Protein 2Q0Y (pdb70)

Secondary structure (DSSP, 8-state):
----B--GGGHHHHHHHHH--TTTT--HHHHH--HHHHHHHHHHHHHTSS-EE--BTTB--EEEE--EE---BTTBTT-SEEEEEEEEEE-GGG-SSSHHHH--HHHHHHHHTT---EEE-----HHHHH-----------S--

Structure (mmCIF, N/CA/C/O backbone):
data_2Q0Y
#
_entry.id   2Q0Y
#
_cell.length_a   102.520
_cell.length_b   102.520
_cell.length_c   39.680
_cell.angle_alpha   90.000
_ce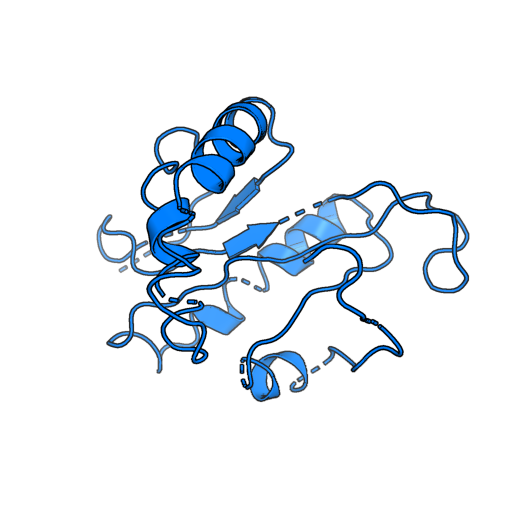ll.angle_beta   90.000
_cell.angle_gamma   120.000
#
_symmetry.space_group_name_H-M   'P 32 2 1'
#
loop_
_entity.id
_entity.type
_entity.pdbx_description
1 polymer 'GCN5-related N-acetyltransferase'
2 non-polymer 'ZINC ION'
3 non-polymer 'MAGNESIUM ION'
4 non-polymer 'UNKNOWN LIGAND'
5 non-polymer 1,2-ETHANEDIOL
6 non-polymer 'FORMIC ACID'
7 water water
#
loop_
_atom_site.group_PDB
_atom_site.id
_atom_site.type_symbol
_atom_site.label_atom_id
_atom_site.label_alt_id
_atom_site.label_comp_id
_atom_site.label_asym_id
_atom_site.label_entity_id
_atom_site.label_seq_id
_atom_site.pdbx_PDB_ins_code
_atom_site.Cartn_x
_atom_site.Cartn_y
_atom_site.Cartn_z
_atom_site.occupancy
_atom_site.B_iso_or_equiv
_atom_site.auth_seq_id
_atom_site.auth_comp_id
_atom_site.auth_asym_id
_atom_site.auth_atom_id
_atom_site.pdbx_PDB_model_num
ATOM 1 N N . GLY A 1 1 ? 44.565 36.764 0.149 1.00 32.95 0 GLY A N 1
ATOM 2 C CA . GLY A 1 1 ? 43.848 35.617 -0.485 1.00 32.44 0 GLY A CA 1
ATOM 3 C C . GLY A 1 1 ? 44.233 34.279 0.119 1.00 30.61 0 GLY A C 1
ATOM 4 O O . GLY A 1 1 ? 45.014 34.220 1.085 1.00 28.79 0 GLY A O 1
ATOM 16 N N . GLU A 1 3 ? 45.985 30.587 -0.300 1.00 21.67 2 GLU A N 1
ATOM 17 C CA . GLU A 1 3 ? 47.020 29.918 -1.044 1.00 19.15 2 GLU A CA 1
ATOM 18 C C . GLU A 1 3 ? 47.340 28.602 -0.386 1.00 17.61 2 GLU A C 1
ATOM 19 O O . GLU A 1 3 ? 47.209 28.438 0.824 1.00 17.48 2 GLU A O 1
ATOM 21 N N . CYS A 1 4 ? 47.775 27.657 -1.199 1.00 15.10 3 CYS A N 1
ATOM 22 C CA . CYS A 1 4 ? 48.150 26.348 -0.715 1.00 14.75 3 CYS A CA 1
ATOM 23 C C . CYS A 1 4 ? 49.666 26.247 -0.827 1.00 16.78 3 CYS A C 1
ATOM 24 O O . CYS A 1 4 ? 50.266 26.853 -1.738 1.00 17.45 3 CYS A O 1
ATOM 27 N N . ARG A 1 5 ? 50.299 25.560 0.123 1.00 13.22 4 ARG A N 1
ATOM 28 C CA . ARG A 1 5 ? 51.743 25.296 0.038 1.00 14.23 4 ARG A CA 1
ATOM 29 C C . ARG A 1 5 ? 52.052 23.892 0.558 1.00 14.16 4 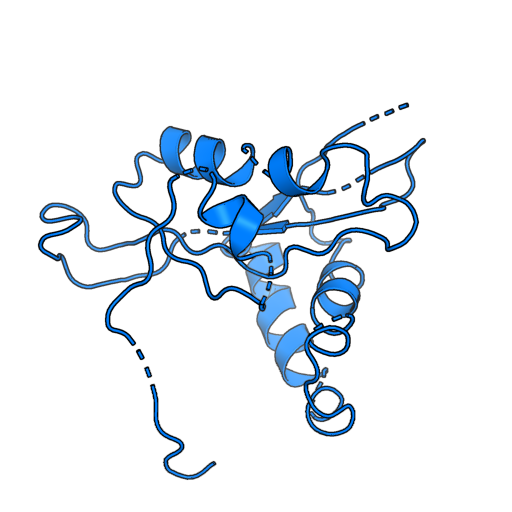ARG A C 1
ATOM 30 O O . ARG A 1 5 ? 51.279 23.318 1.321 1.00 14.90 4 ARG A O 1
ATOM 38 N N . PRO A 1 6 ? 53.198 23.333 0.161 1.00 13.57 5 PRO A N 1
ATOM 39 C CA . PRO A 1 6 ? 53.564 22.039 0.712 1.00 12.28 5 PRO A CA 1
ATOM 40 C C . PRO A 1 6 ? 53.904 22.153 2.200 1.00 12.01 5 PRO A C 1
ATOM 41 O O . PRO A 1 6 ? 54.387 23.189 2.662 1.00 10.71 5 PRO A O 1
ATOM 45 N N . LEU A 1 7 ? 53.650 21.080 2.942 1.00 13.70 6 LEU A N 1
ATOM 46 C CA . LEU A 1 7 ? 54.121 20.961 4.302 1.00 13.10 6 LEU A CA 1
ATOM 47 C C . LEU A 1 7 ? 55.622 21.009 4.332 1.00 14.98 6 LEU A C 1
ATOM 48 O O . LEU A 1 7 ? 56.282 20.571 3.377 1.00 15.96 6 LEU A O 1
ATOM 53 N N . CYS A 1 8 ? 56.172 21.533 5.419 1.00 15.31 7 CYS A N 1
ATOM 54 C CA . CYS A 1 8 ? 57.603 21.511 5.641 1.00 16.57 7 CYS A CA 1
ATOM 55 C C . CYS A 1 8 ? 57.894 21.085 7.071 1.00 17.91 7 CYS A C 1
ATOM 56 O O . CYS A 1 8 ? 56.980 20.899 7.875 1.00 15.58 7 CYS A O 1
ATOM 59 N N . ILE A 1 9 ? 59.174 20.931 7.396 1.00 19.67 8 ILE A N 1
ATOM 60 C CA . ILE A 1 9 ? 59.543 20.431 8.722 1.00 20.19 8 ILE A CA 1
ATOM 61 C C . ILE A 1 9 ? 59.074 21.358 9.845 1.00 18.77 8 ILE A C 1
ATOM 62 O O . ILE A 1 9 ? 58.816 20.916 10.960 1.00 19.24 8 ILE A O 1
ATOM 67 N N . ASP A 1 10 ? 58.923 22.643 9.542 1.00 17.97 9 ASP A N 1
ATOM 68 C CA . ASP A 1 10 ? 58.503 23.606 10.549 1.00 19.11 9 ASP A CA 1
ATOM 69 C C . ASP A 1 10 ? 57.014 23.515 10.883 1.00 16.10 9 ASP A C 1
ATOM 70 O O . ASP A 1 10 ? 56.527 24.228 11.743 1.00 15.64 9 ASP A O 1
ATOM 75 N N . ASP A 1 11 ? 56.293 22.646 10.186 1.00 14.47 10 ASP A N 1
ATOM 76 C CA . ASP A 1 11 ? 54.876 22.441 10.427 1.00 13.38 10 ASP A 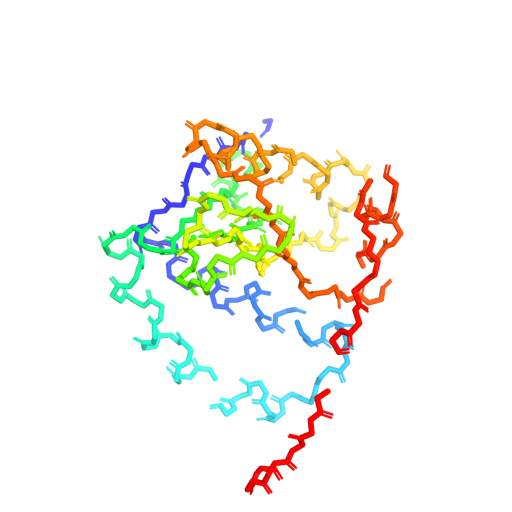CA 1
ATOM 77 C C . ASP A 1 11 ? 54.610 21.325 11.432 1.00 12.72 10 ASP A C 1
ATOM 78 O O . ASP A 1 11 ? 53.475 20.906 11.589 1.00 11.56 10 ASP A O 1
ATOM 83 N N . LEU A 1 12 ? 55.642 20.838 12.119 1.00 12.37 11 LEU A N 1
ATOM 84 C CA . LEU A 1 12 ? 55.456 19.790 13.122 1.00 12.78 11 LEU A CA 1
ATOM 85 C C . LEU A 1 12 ? 54.298 20.099 14.064 1.00 12.80 11 LEU A C 1
ATOM 86 O O . LEU A 1 12 ? 53.392 19.287 14.219 1.00 12.26 11 LEU A O 1
ATOM 91 N N . GLU A 1 13 ? 54.325 21.270 14.696 1.00 12.13 12 GLU A N 1
ATOM 92 C CA A GLU A 1 13 ? 53.303 21.601 15.688 0.50 13.21 12 GLU A CA 1
ATOM 93 C CA B GLU A 1 13 ? 53.307 21.624 15.693 0.50 13.16 12 GLU A CA 1
ATOM 94 C C . GLU A 1 13 ? 51.921 21.728 15.051 1.00 13.23 12 GLU A C 1
ATOM 95 O O . GLU A 1 13 ? 50.920 21.285 15.627 1.00 11.29 12 GLU A O 1
ATOM 100 N N . LEU A 1 14 ? 51.869 22.317 13.862 1.00 12.12 13 LEU A N 1
ATOM 101 C CA . LEU A 1 14 ? 50.615 22.463 13.118 1.00 11.87 13 LEU A CA 1
ATOM 102 C C . LEU A 1 14 ? 49.928 21.128 12.893 1.00 10.58 13 LEU A C 1
ATOM 103 O O . LEU A 1 14 ? 48.720 20.974 13.142 1.00 11.82 13 LEU A O 1
ATOM 108 N N . VAL A 1 15 ? 50.693 20.153 12.422 1.00 11.80 14 VAL A N 1
ATOM 109 C CA . VAL A 1 15 ? 50.133 18.841 12.144 1.00 11.16 14 VAL A CA 1
ATOM 110 C C . VAL A 1 15 ? 49.614 18.180 13.418 1.00 12.64 14 VAL A C 1
ATOM 111 O O . VAL A 1 15 ? 48.520 17.599 13.423 1.00 10.43 14 VAL A O 1
ATOM 115 N N . CYS A 1 16 ? 50.370 18.277 14.514 1.00 11.84 15 CYS A N 1
ATOM 116 C CA . CYS A 1 16 ? 49.924 17.721 15.793 1.00 9.74 15 CYS A CA 1
ATOM 117 C C . CYS A 1 16 ? 48.640 18.368 16.285 1.00 9.96 15 CYS A C 1
ATOM 118 O O . CYS A 1 16 ? 47.782 17.692 16.828 1.00 11.54 15 CYS A O 1
ATOM 121 N N . ARG A 1 17 ? 48.522 19.679 16.094 1.00 11.40 16 ARG A N 1
ATOM 122 C CA . ARG A 1 17 ? 47.303 20.417 16.469 1.00 13.21 16 ARG A CA 1
ATOM 123 C C . ARG A 1 17 ? 46.110 19.971 15.639 1.00 11.16 16 ARG A C 1
ATOM 124 O O . ARG A 1 17 ? 44.998 19.800 16.175 1.00 10.14 16 ARG A O 1
ATOM 130 N N . HIS A 1 18 ? 46.331 19.811 14.334 1.00 9.72 17 HIS A N 1
ATOM 131 C CA . HIS A 1 18 ? 45.288 19.352 13.424 1.00 10.74 17 HIS A CA 1
ATOM 132 C C . HIS A 1 18 ? 44.769 17.958 13.792 1.00 11.67 17 HIS A C 1
ATOM 133 O O . HIS A 1 18 ? 43.563 17.714 13.845 1.00 11.94 17 HIS A O 1
ATOM 140 N N . ARG A 1 19 ? 45.697 17.044 14.041 1.00 13.05 18 ARG A N 1
ATOM 141 C CA . ARG A 1 19 ? 45.333 15.695 14.423 1.00 12.40 18 ARG A CA 1
ATOM 142 C C . ARG A 1 19 ? 44.472 15.698 15.680 1.00 11.76 18 ARG A C 1
ATOM 143 O O . ARG A 1 19 ? 43.434 15.048 15.717 1.00 12.63 18 ARG A O 1
ATOM 151 N N . GLU A 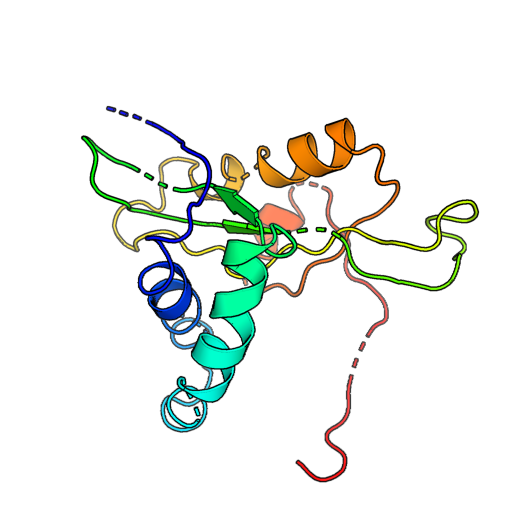1 20 ? 44.904 16.405 16.719 1.00 9.55 19 GLU A N 1
ATOM 152 C CA A GLU A 1 20 ? 44.159 16.445 17.976 0.50 11.00 19 GLU A CA 1
ATOM 153 C CA B GLU A 1 20 ? 44.149 16.441 17.980 0.50 10.05 19 GLU A CA 1
ATOM 154 C C . GLU A 1 20 ? 42.768 17.049 17.769 1.00 10.56 19 GLU A C 1
ATOM 155 O O . GLU A 1 20 ? 41.755 16.498 18.245 1.00 11.78 19 GLU A O 1
ATOM 166 N N . ALA A 1 21 ? 42.718 18.177 17.058 1.00 11.41 20 ALA A N 1
ATOM 167 C CA . ALA A 1 21 ? 41.436 18.887 16.844 1.00 11.34 20 ALA A CA 1
ATOM 168 C C . ALA A 1 21 ? 40.446 18.021 16.047 1.00 11.25 20 ALA A C 1
ATOM 169 O O . ALA A 1 21 ? 39.268 17.940 16.398 1.00 11.09 20 ALA A O 1
ATOM 179 N N . PHE A 1 23 ? 40.353 14.671 15.787 1.00 13.27 22 PHE A N 1
ATOM 180 C CA . PHE A 1 23 ? 39.846 13.588 16.636 1.00 11.76 22 PHE A CA 1
ATOM 181 C C . PHE A 1 23 ? 38.946 14.072 17.768 1.00 12.39 22 PHE A C 1
ATOM 182 O O . PHE A 1 23 ? 37.969 13.401 18.116 1.00 13.14 22 PHE A O 1
ATOM 190 N N . ARG A 1 24 ? 39.256 15.216 18.368 1.00 12.03 23 ARG A N 1
ATOM 191 C CA . ARG A 1 24 ? 38.433 15.739 19.452 1.00 13.76 23 ARG A CA 1
ATOM 192 C C . ARG A 1 24 ? 37.054 16.054 18.916 1.00 13.44 23 ARG A C 1
ATOM 193 O O . ARG A 1 24 ? 36.038 15.697 19.516 1.00 11.81 23 ARG A O 1
ATOM 201 N N . GLU A 1 25 ? 37.015 16.709 17.761 1.00 11.80 24 GLU A N 1
ATOM 202 C CA A GLU A 1 25 ? 35.739 17.107 17.165 0.50 12.12 24 GLU A CA 1
ATOM 203 C CA B GLU A 1 25 ? 35.742 17.095 17.158 0.50 12.69 24 GLU A CA 1
ATOM 204 C C . GLU A 1 25 ? 34.938 15.878 16.719 1.00 12.90 24 GLU A C 1
ATOM 205 O O . GLU A 1 25 ? 33.704 15.915 16.691 1.00 13.30 24 GLU A O 1
ATOM 216 N N . ALA A 1 26 ? 35.627 14.792 16.406 1.00 12.56 25 ALA A N 1
ATOM 217 C CA . ALA A 1 26 ? 34.987 13.534 16.040 1.00 14.64 25 ALA A CA 1
ATOM 218 C C . ALA A 1 26 ? 34.540 12.717 17.268 1.00 16.27 25 ALA A C 1
ATOM 219 O O . ALA A 1 26 ? 33.950 11.653 17.118 1.00 20.54 25 ALA A O 1
ATOM 221 N N . GLY A 1 27 ? 34.819 13.203 18.470 1.00 14.26 26 GLY A N 1
ATOM 222 C CA . GLY A 1 27 ? 34.296 12.585 19.699 1.00 14.50 26 GLY A CA 1
ATOM 223 C C . GLY A 1 27 ? 35.229 11.622 20.428 1.00 15.51 26 GLY A C 1
ATOM 224 O O . GLY A 1 27 ? 34.783 10.902 21.351 1.00 14.82 26 GLY A O 1
ATOM 225 N N . ARG A 1 28 ? 36.506 11.604 20.053 1.00 13.53 27 ARG A N 1
ATOM 226 C CA . ARG A 1 28 ? 37.498 10.819 20.791 1.00 15.16 27 ARG A CA 1
ATOM 227 C C . ARG A 1 28 ? 37.770 11.459 22.139 1.00 14.39 27 ARG A C 1
ATOM 228 O O . ARG A 1 28 ? 37.703 12.674 22.279 1.00 14.23 27 ARG A O 1
ATOM 236 N N . ASP A 1 29 ? 38.067 10.623 23.133 1.00 17.12 28 ASP A N 1
ATOM 237 C CA . ASP A 1 29 ? 38.315 11.085 24.501 1.00 19.54 28 ASP A CA 1
ATOM 238 C C . ASP A 1 29 ? 39.529 11.974 24.586 1.00 16.95 28 ASP A C 1
ATOM 239 O O . ASP A 1 29 ? 40.577 11.639 24.067 1.00 14.80 28 ASP A O 1
ATOM 244 N N . ALA A 1 30 ? 39.381 13.090 25.283 1.00 18.04 29 ALA A N 1
ATOM 245 C CA . ALA A 1 30 ? 40.448 14.075 25.412 1.00 18.38 29 ALA A CA 1
ATOM 246 C C . ALA A 1 30 ? 41.667 13.459 26.093 1.00 16.26 29 ALA A C 1
ATOM 247 O O . ALA A 1 30 ? 42.812 13.741 25.720 1.00 14.52 29 ALA A O 1
ATOM 249 N N . LEU A 1 31 ? 41.421 12.582 27.061 1.00 15.84 30 LEU A N 1
ATOM 250 C CA A LEU A 1 31 ? 42.504 11.941 27.780 0.50 14.17 30 LEU A CA 1
ATOM 251 C CA B LEU A 1 31 ? 42.515 11.913 27.778 0.50 15.30 30 LEU A CA 1
ATOM 252 C C . LEU A 1 31 ? 43.281 10.968 26.878 1.00 14.20 30 LEU A C 1
ATOM 253 O O . LEU A 1 31 ? 44.501 10.847 26.971 1.00 12.86 30 LEU A O 1
ATOM 262 N N . THR A 1 32 ? 42.574 10.272 26.004 1.00 13.53 31 THR A N 1
ATOM 263 C CA . THR A 1 32 ? 43.220 9.402 25.068 1.00 12.16 31 THR A CA 1
ATOM 264 C C . THR A 1 32 ? 44.093 10.212 24.088 1.00 12.20 31 THR A C 1
ATOM 265 O O . THR A 1 32 ? 45.199 9.799 23.744 1.00 11.07 31 THR A O 1
ATOM 269 N N . LEU A 1 33 ? 43.602 11.369 23.653 1.00 9.99 32 LEU A N 1
ATOM 270 C CA . LEU A 1 33 ? 44.380 12.232 22.747 1.00 9.75 32 LEU A CA 1
ATOM 271 C C . LEU A 1 33 ? 45.591 12.802 23.470 1.00 8.56 32 LEU A C 1
ATOM 272 O O . LEU A 1 33 ? 46.636 13.007 22.851 1.00 10.43 32 LEU A O 1
ATOM 277 N N . ALA A 1 34 ? 45.458 13.026 24.778 1.00 10.12 33 ALA A N 1
ATOM 278 C CA . ALA A 1 34 ? 46.558 13.525 25.585 1.00 10.05 33 ALA A CA 1
ATOM 279 C C . ALA A 1 34 ? 47.649 12.453 25.672 1.00 9.39 33 A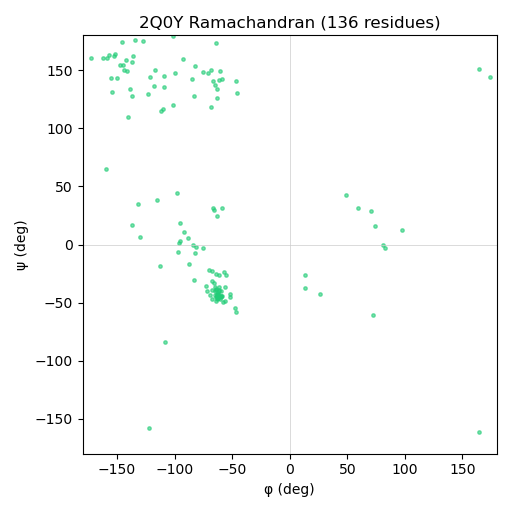LA A C 1
ATOM 280 O O . ALA A 1 34 ? 48.846 12.756 25.605 1.00 10.89 33 ALA A O 1
ATOM 282 N N . ALA A 1 35 ? 47.233 11.199 25.800 1.00 8.28 34 ALA A N 1
ATOM 283 C CA . ALA A 1 35 ? 48.178 10.070 25.839 1.00 8.83 34 ALA A CA 1
ATOM 284 C C . ALA A 1 35 ? 48.898 9.868 24.507 1.00 7.40 34 ALA A C 1
ATOM 285 O O . ALA A 1 35 ? 50.063 9.435 24.472 1.00 10.77 34 ALA A O 1
ATOM 295 N N . GLN A 1 37 ? 49.635 12.293 22.417 1.00 10.08 36 GLN A N 1
ATOM 296 C CA . GLN A 1 37 ? 50.282 13.532 21.980 1.00 12.34 36 GLN A CA 1
ATOM 297 C C . GLN A 1 37 ? 51.777 13.362 21.744 1.00 11.40 36 GLN A C 1
ATOM 298 O O . GLN A 1 37 ? 52.284 13.582 20.639 1.00 9.51 36 GLN A O 1
ATOM 304 N N . ASP A 1 38 ? 52.502 12.994 22.785 1.00 9.70 37 ASP A N 1
ATOM 305 C CA . ASP A 1 38 ? 53.962 12.884 22.658 1.00 10.24 37 ASP A CA 1
ATOM 306 C C . ASP A 1 38 ? 54.397 11.733 21.725 1.00 11.31 37 ASP A C 1
ATOM 307 O O . ASP A 1 38 ? 55.268 11.927 20.875 1.00 12.78 37 ASP A O 1
ATOM 312 N N . PRO A 1 39 ? 53.811 10.530 21.879 1.00 9.88 38 PRO A N 1
ATOM 313 C CA . PRO A 1 39 ? 54.085 9.457 20.900 1.00 10.45 38 PRO A CA 1
ATOM 314 C C . PRO A 1 39 ? 53.880 9.871 19.427 1.00 10.78 38 PRO A C 1
ATOM 315 O O . PRO A 1 39 ? 54.743 9.616 18.574 1.00 10.27 38 PRO A O 1
ATOM 319 N N . PHE A 1 40 ? 52.781 10.553 19.131 1.00 10.42 39 PHE A N 1
ATOM 320 C CA . PHE A 1 40 ? 52.560 11.012 17.756 1.00 8.94 39 PHE A CA 1
ATOM 321 C C . PHE A 1 40 ? 53.609 12.024 17.274 1.00 9.72 39 PHE A C 1
ATOM 322 O O . PHE A 1 40 ? 54.106 11.925 16.158 1.00 11.41 39 PHE A O 1
ATOM 330 N N . ARG A 1 41 ? 53.933 13.007 18.108 1.00 11.91 40 ARG A N 1
ATOM 331 C CA . ARG A 1 41 ? 54.939 14.010 17.738 1.00 12.62 40 ARG A CA 1
ATOM 332 C C . ARG A 1 41 ? 56.280 13.344 17.447 1.00 12.94 40 ARG A C 1
ATOM 333 O O . ARG A 1 41 ? 56.944 13.675 16.462 1.00 13.46 40 ARG A O 1
ATOM 341 N N . ASP A 1 42 ? 56.667 12.402 18.302 1.00 12.72 41 ASP A N 1
ATOM 342 C CA . ASP A 1 42 ? 57.941 11.687 18.150 1.00 14.78 41 ASP A CA 1
ATOM 343 C C . ASP A 1 42 ? 57.960 10.825 16.895 1.00 15.42 41 ASP A C 1
ATOM 344 O O . ASP A 1 42 ? 58.995 10.692 16.248 1.00 16.63 41 ASP A O 1
ATOM 349 N N . TRP A 1 43 ? 56.802 10.283 16.536 1.00 11.69 42 TRP A N 1
ATOM 350 C CA . TRP A 1 43 ? 56.628 9.507 15.313 1.00 13.88 42 TRP A CA 1
ATOM 351 C C . TRP A 1 43 ? 56.748 10.429 14.094 1.00 13.71 42 TRP A C 1
ATOM 352 O O . TRP A 1 43 ? 57.361 10.059 13.095 1.00 12.52 42 TRP A O 1
ATOM 363 N N . LEU A 1 44 ? 56.116 11.600 14.163 1.00 11.70 43 LEU A N 1
ATOM 364 C CA . LEU A 1 44 ? 56.013 12.476 12.993 1.00 11.84 43 LEU A CA 1
ATOM 365 C C . LEU A 1 44 ? 57.339 13.145 12.631 1.00 13.09 43 LEU A C 1
ATOM 366 O O . LEU A 1 44 ? 57.659 13.334 11.442 1.00 13.37 43 LEU A O 1
ATOM 371 N N . LEU A 1 45 ? 58.084 13.563 13.649 1.00 14.15 44 LEU A N 1
ATOM 372 C CA . LEU A 1 45 ? 59.296 14.330 13.436 1.00 17.37 44 LEU A CA 1
ATOM 373 C C . LEU A 1 45 ? 60.225 13.760 12.346 1.00 16.11 44 LEU A C 1
ATOM 374 O O . LEU A 1 45 ? 60.554 14.470 11.403 1.00 15.04 44 LEU A O 1
ATOM 379 N N . PRO A 1 46 ? 60.675 12.499 12.480 1.00 16.86 45 PRO A N 1
ATOM 380 C CA . PRO A 1 46 ? 61.575 11.973 11.444 1.00 16.10 45 PRO A CA 1
ATOM 381 C C . PRO A 1 46 ? 60.938 11.778 10.075 1.00 15.36 45 PRO A C 1
ATOM 382 O O . PRO A 1 46 ? 61.648 11.734 9.069 1.00 15.04 45 PRO A O 1
ATOM 386 N N . ARG A 1 47 ? 59.615 11.640 10.039 1.00 14.50 46 ARG A N 1
ATOM 387 C CA . ARG A 1 47 ? 58.907 11.395 8.807 1.00 13.41 46 ARG A CA 1
ATOM 388 C C . ARG A 1 47 ? 58.622 12.677 8.031 1.00 13.70 46 ARG A C 1
ATOM 389 O O . ARG A 1 47 ? 58.553 12.638 6.814 1.00 14.13 46 ARG A O 1
ATOM 397 N N . LEU A 1 48 ? 58.439 13.801 8.718 1.00 15.36 47 LEU A N 1
ATOM 398 C CA . LEU A 1 48 ? 58.480 15.109 8.041 1.00 17.63 47 LEU A CA 1
ATOM 399 C C . LEU A 1 48 ? 59.853 15.330 7.446 1.00 17.99 47 LEU A C 1
ATOM 400 O O . LEU A 1 48 ? 59.976 15.814 6.324 1.00 19.46 47 LEU A O 1
ATOM 405 N N . ALA A 1 49 ? 60.877 14.980 8.221 1.00 16.61 48 ALA A N 1
ATOM 406 C CA . ALA A 1 49 ? 62.267 15.149 7.822 1.00 19.16 48 ALA A CA 1
ATOM 407 C C . ALA A 1 49 ? 62.614 14.403 6.553 1.00 20.26 48 ALA A C 1
ATOM 408 O O . ALA A 1 49 ? 63.274 14.958 5.679 1.00 21.69 48 ALA A O 1
ATOM 410 N N . ASP A 1 50 ? 62.172 13.155 6.445 1.00 18.64 49 ASP A N 1
ATOM 411 C CA . ASP A 1 50 ? 62.527 12.321 5.293 1.00 19.65 49 ASP A CA 1
ATOM 412 C C . ASP A 1 50 ? 61.480 12.303 4.195 1.00 18.71 49 ASP A C 1
ATOM 413 O O . ASP A 1 50 ? 61.658 11.611 3.202 1.00 18.85 49 ASP A O 1
ATOM 418 N N . GLY A 1 51 ? 60.392 13.045 4.371 1.00 16.99 50 GLY A N 1
ATOM 419 C CA . GLY A 1 51 ? 59.347 13.138 3.361 1.00 16.17 50 GLY A CA 1
ATOM 420 C C . GLY A 1 51 ? 58.346 12.011 3.319 1.00 16.13 50 GLY A C 1
ATOM 421 O O . GLY A 1 51 ? 57.447 12.022 2.478 1.00 15.36 50 GLY A O 1
ATOM 422 N N . SER A 1 52 ? 58.480 11.020 4.193 1.00 14.13 51 SER A N 1
ATOM 423 C CA . SER A 1 52 ? 57.524 9.917 4.195 1.00 13.72 51 SER A CA 1
ATOM 424 C C . SER A 1 52 ? 56.150 10.368 4.698 1.00 11.87 51 SER A C 1
ATOM 425 O O . SER A 1 52 ? 55.150 9.706 4.432 1.00 16.10 51 SER A O 1
ATOM 428 N N . TYR A 1 53 ? 56.101 11.472 5.455 1.00 12.38 52 TYR A N 1
ATOM 429 C CA . TYR A 1 53 ? 54.861 12.190 5.713 1.00 10.48 52 TYR A CA 1
ATOM 430 C C . TYR A 1 53 ? 54.916 13.502 4.973 1.00 12.40 52 TYR A C 1
ATOM 431 O O . TYR A 1 53 ? 55.774 14.350 5.250 1.00 10.21 52 TYR A O 1
ATOM 440 N N . PHE A 1 54 ? 54.002 13.659 4.024 1.00 9.42 53 PHE A N 1
ATOM 441 C CA . PHE A 1 54 ? 53.978 14.824 3.169 1.00 11.71 53 PHE A CA 1
ATOM 442 C C . PHE A 1 54 ? 52.557 15.400 3.256 1.00 12.73 53 PHE A C 1
ATOM 443 O O . PHE A 1 54 ? 51.688 14.852 3.918 1.00 13.12 53 PHE A O 1
ATOM 451 N N . GLY A 1 55 ? 52.329 16.538 2.632 1.00 14.44 54 GLY A N 1
ATOM 452 C CA . GLY A 1 55 ? 50.992 17.080 2.580 1.00 11.89 54 GLY A CA 1
ATOM 453 C C . GLY A 1 55 ? 50.992 18.524 2.179 1.00 10.51 54 GLY A C 1
ATOM 454 O O . GLY A 1 55 ? 51.993 19.047 1.650 1.00 10.39 54 GLY A O 1
ATOM 455 N N . TRP A 1 56 ? 49.877 19.185 2.478 1.00 11.40 55 TRP A N 1
ATOM 456 C CA . TRP A 1 56 ? 49.644 20.524 1.989 1.00 11.73 55 TRP A CA 1
ATOM 457 C C . TRP A 1 56 ? 48.979 21.338 3.079 1.00 11.47 55 TRP A C 1
ATOM 458 O O . TRP A 1 56 ? 48.221 20.793 3.899 1.00 8.53 55 TRP A O 1
ATOM 469 N N . VAL A 1 57 ? 49.245 22.636 3.075 1.00 11.40 56 VAL A N 1
ATOM 470 C CA . VAL A 1 57 ? 48.664 23.578 4.029 1.00 10.29 56 VAL A CA 1
ATOM 471 C C . VAL A 1 57 ? 47.914 24.677 3.257 1.00 10.87 56 VAL A C 1
ATOM 472 O O . VAL A 1 57 ? 48.435 25.215 2.285 1.00 10.03 56 VAL A O 1
ATOM 484 N N . GLU A 1 59 ? 46.519 28.466 3.476 1.00 10.86 58 GLU A N 1
ATOM 485 C CA . GLU A 1 59 ? 46.782 29.682 4.231 1.00 9.49 58 GLU A CA 1
ATOM 486 C C . GLU A 1 59 ? 45.978 30.868 3.715 1.00 9.49 58 GLU A C 1
ATOM 487 O O . GLU A 1 59 ? 45.721 30.975 2.524 1.00 13.00 58 GLU A O 1
ATOM 493 N N . GLU A 1 60 ? 45.568 31.715 4.653 1.00 9.77 59 GLU A N 1
ATOM 494 C CA A GLU A 1 60 ? 44.906 32.976 4.361 0.50 10.40 59 GLU A CA 1
ATOM 495 C CA B GLU A 1 60 ? 44.904 32.968 4.364 0.50 10.65 59 GLU A CA 1
ATOM 496 C C . GLU A 1 60 ? 45.898 34.068 4.715 1.00 10.66 59 GLU A C 1
ATOM 497 O O . GLU A 1 60 ? 46.263 34.230 5.874 1.00 10.79 59 GLU A O 1
ATOM 508 N N . GLY A 1 61 ? 46.358 34.805 3.717 1.00 13.05 60 GLY A N 1
ATOM 509 C CA . GLY A 1 61 ? 47.352 35.833 3.962 1.00 14.32 60 GLY A CA 1
ATOM 510 C C . GLY A 1 61 ? 48.516 35.321 4.782 1.00 13.91 60 GLY A C 1
ATOM 511 O O . GLY A 1 61 ? 48.961 35.997 5.704 1.00 15.42 60 GLY A O 1
ATOM 512 N N . GLY A 1 62 ? 48.994 34.119 4.466 1.00 13.42 61 GLY A N 1
ATOM 513 C CA . GLY A 1 62 ? 50.123 33.528 5.188 1.00 13.58 61 GLY A CA 1
ATOM 514 C C . GLY A 1 62 ? 49.824 32.804 6.506 1.00 13.22 61 GLY A C 1
ATOM 515 O O . GLY A 1 62 ? 50.737 32.240 7.115 1.00 14.40 61 GLY A O 1
ATOM 516 N N . ALA A 1 63 ? 48.566 32.806 6.959 1.00 13.02 62 ALA A N 1
ATOM 517 C CA . ALA A 1 63 ? 48.180 32.130 8.218 1.00 11.60 62 ALA A CA 1
ATOM 518 C C . ALA A 1 63 ? 47.515 30.777 7.924 1.00 11.96 62 ALA A C 1
ATOM 519 O O . ALA A 1 63 ? 46.494 30.747 7.250 1.00 10.43 62 ALA A O 1
ATOM 521 N N . PRO A 1 64 ? 48.092 29.667 8.414 1.00 13.68 63 PRO A N 1
ATOM 522 C CA . PRO A 1 64 ? 47.518 28.356 8.153 1.00 14.64 63 PRO A CA 1
ATOM 523 C C . PRO A 1 64 ? 46.125 28.180 8.749 1.00 14.61 63 PRO A C 1
ATOM 524 O O . PRO A 1 64 ? 45.942 28.401 9.946 1.00 16.42 63 PRO A O 1
ATOM 528 N N . LEU A 1 65 ? 45.176 27.789 7.894 1.00 11.62 64 LEU A N 1
ATOM 529 C CA . LEU A 1 65 ? 43.774 27.556 8.259 1.00 13.96 64 LEU A CA 1
ATOM 530 C C . LEU A 1 65 ? 43.378 26.085 8.157 1.00 12.92 64 LEU A C 1
ATOM 531 O O . LEU A 1 65 ? 42.342 25.682 8.676 1.00 11.11 64 LEU A O 1
ATOM 536 N N . ALA A 1 66 ? 44.168 25.304 7.429 1.00 9.66 65 ALA A N 1
ATOM 537 C CA . ALA A 1 66 ? 43.820 23.914 7.149 1.00 9.12 65 ALA A CA 1
ATOM 538 C C . ALA A 1 66 ? 45.044 23.151 6.698 1.00 9.91 65 ALA A C 1
ATOM 539 O O . ALA A 1 66 ? 46.021 23.726 6.225 1.00 9.10 65 ALA A O 1
ATOM 541 N N . GLY A 1 67 ? 44.968 21.832 6.804 1.00 9.94 66 GLY A N 1
ATOM 542 C CA . GLY A 1 67 ? 46.051 20.983 6.367 1.00 11.08 66 GLY A CA 1
ATOM 543 C C . GLY A 1 67 ? 45.569 19.591 6.055 1.00 10.25 66 GLY A C 1
ATOM 544 O O . GLY A 1 67 ? 44.479 19.192 6.472 1.00 8.90 66 GLY A O 1
ATOM 545 N N . ILE A 1 68 ? 46.396 18.858 5.323 1.00 10.32 67 ILE A N 1
ATOM 546 C CA . ILE A 1 68 ? 46.154 17.461 5.008 1.00 9.07 67 ILE A CA 1
ATOM 547 C C . ILE A 1 68 ? 47.491 16.730 4.990 1.00 8.83 67 ILE A C 1
ATOM 548 O O . I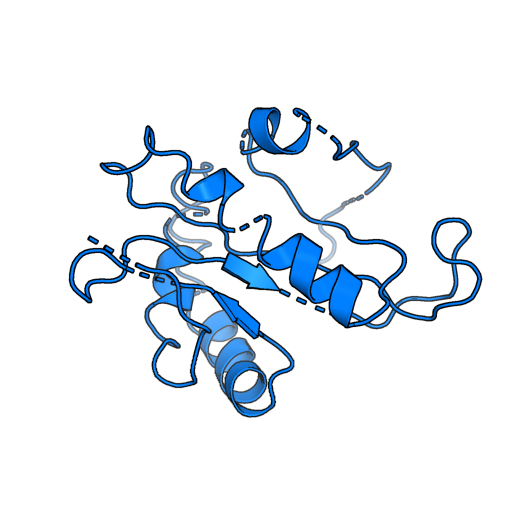LE A 1 68 ? 48.547 17.327 4.709 1.00 10.21 67 ILE A O 1
ATOM 553 N N . GLY A 1 69 ? 47.445 15.448 5.337 1.00 8.86 68 GLY A N 1
ATOM 554 C CA . GLY A 1 69 ? 48.634 14.601 5.337 1.00 10.02 68 GLY A CA 1
ATOM 555 C C . GLY A 1 69 ? 48.486 13.471 4.337 1.00 10.83 68 GLY A C 1
ATOM 556 O O . GLY A 1 69 ? 47.372 12.989 4.098 1.00 11.60 68 GLY A O 1
ATOM 557 N N . LEU A 1 70 ? 49.608 13.019 3.784 1.00 12.55 69 LEU A N 1
ATOM 558 C CA . LEU A 1 70 ? 49.613 11.878 2.882 1.00 14.34 69 LEU A CA 1
ATOM 559 C C . LEU A 1 70 ? 50.884 11.050 3.026 1.00 14.48 69 LEU A C 1
ATOM 560 O O . LEU A 1 70 ? 51.957 11.568 3.307 1.00 14.90 69 LEU A O 1
ATOM 573 N N . VAL A 1 72 ? 52.642 7.106 1.432 1.00 13.05 71 VAL A N 1
ATOM 574 C CA . VAL A 1 72 ? 52.558 5.950 0.545 1.00 13.36 71 VAL A CA 1
ATOM 575 C C . VAL A 1 72 ? 53.071 4.808 1.407 1.00 14.16 71 VAL A C 1
ATOM 576 O O . VAL A 1 72 ? 54.248 4.778 1.773 1.00 15.35 71 VAL A O 1
ATOM 580 N N . ILE A 1 73 ? 52.176 3.907 1.787 1.00 13.43 72 ILE A N 1
ATOM 581 C CA . ILE A 1 73 ? 52.521 2.845 2.716 1.00 14.76 72 ILE A CA 1
ATOM 582 C C . ILE A 1 73 ? 52.795 1.543 1.995 1.00 14.78 72 ILE A C 1
ATOM 583 O O . ILE A 1 73 ? 52.202 1.260 0.949 1.00 13.18 72 ILE A O 1
ATOM 588 N N . GLU A 1 74 ? 53.701 0.751 2.559 1.00 16.38 73 GLU A N 1
ATOM 589 C CA . GLU A 1 74 ? 53.961 -0.585 2.043 1.00 19.16 73 GLU A CA 1
ATOM 590 C C . GLU A 1 74 ? 52.716 -1.449 2.221 1.00 14.91 73 GLU A C 1
ATOM 591 O O . GLU A 1 74 ? 52.061 -1.381 3.246 1.00 14.95 73 GLU A O 1
ATOM 597 N N . TRP A 1 75 ? 52.385 -2.241 1.203 1.00 13.49 74 TRP A N 1
ATOM 598 C CA . TRP A 1 75 ? 51.221 -3.091 1.221 1.00 13.28 74 TRP A CA 1
ATOM 599 C C . TRP A 1 75 ? 51.418 -4.265 0.261 1.00 12.19 74 TRP A C 1
ATOM 600 O O . TRP A 1 75 ? 52.000 -4.087 -0.795 1.00 12.60 74 TRP A O 1
ATOM 611 N N . PRO A 1 76 ? 50.925 -5.465 0.616 1.00 12.08 75 PRO A N 1
ATOM 612 C CA . PRO A 1 76 ? 51.024 -6.556 -0.375 1.00 11.40 75 PRO A CA 1
ATOM 613 C C . PRO A 1 76 ? 50.267 -6.260 -1.665 1.00 12.96 75 PRO A C 1
ATOM 614 O O . PRO A 1 76 ? 49.163 -5.699 -1.621 1.00 12.86 75 PRO A O 1
ATOM 618 N N . PRO A 1 77 ? 50.837 -6.652 -2.814 1.00 12.52 76 PRO A N 1
ATOM 619 C CA . PRO A 1 77 ? 50.051 -6.585 -4.049 1.00 12.04 76 PRO A CA 1
ATOM 620 C C . PRO A 1 77 ? 48.674 -7.188 -3.819 1.00 10.59 76 PRO A C 1
ATOM 621 O O . PRO A 1 77 ? 48.540 -8.192 -3.102 1.00 12.17 76 PRO A O 1
ATOM 625 N N . HIS A 1 78 ? 47.665 -6.559 -4.407 1.00 11.45 77 HIS A N 1
ATOM 626 C CA . HIS A 1 78 ? 46.282 -6.741 -4.009 1.00 11.24 77 HIS A CA 1
ATOM 627 C C . HIS A 1 78 ? 45.407 -6.608 -5.247 1.00 10.85 77 HIS A C 1
ATOM 628 O O . HIS A 1 78 ? 45.782 -5.940 -6.190 1.00 10.39 77 HIS A O 1
ATOM 635 N N . PRO A 1 79 ? 44.219 -7.224 -5.253 1.00 12.10 78 PRO A N 1
ATOM 636 C CA . PRO A 1 79 ? 43.402 -7.052 -6.449 1.00 11.99 78 PRO A CA 1
ATOM 637 C C . PRO A 1 79 ? 43.053 -5.601 -6.841 1.00 11.92 78 PRO A C 1
ATOM 638 O O . PRO A 1 79 ? 42.783 -5.354 -8.014 1.00 13.85 78 PRO A O 1
ATOM 642 N N . SER A 1 80 ? 43.063 -4.662 -5.896 1.00 12.52 79 SER A N 1
ATOM 643 C CA . SER A 1 80 ? 42.835 -3.252 -6.215 1.00 11.83 79 SER A CA 1
ATOM 644 C C . SER A 1 80 ? 44.093 -2.547 -6.726 1.00 12.88 79 SER A C 1
ATOM 645 O O . SER A 1 80 ? 44.029 -1.395 -7.143 1.00 14.00 79 SER A O 1
ATOM 648 N N . HIS A 1 81 ? 45.231 -3.228 -6.666 1.00 11.67 80 HIS A N 1
ATOM 649 C CA . HIS A 1 81 ? 46.516 -2.696 -7.123 1.00 11.23 80 HIS A CA 1
ATOM 650 C C . HIS A 1 81 ? 47.455 -3.881 -7.372 1.00 10.53 80 HIS A C 1
ATOM 651 O O . HIS A 1 81 ? 48.449 -4.088 -6.663 1.00 10.91 80 HIS A O 1
ATOM 658 N N . PRO A 1 82 ? 47.100 -4.708 -8.368 1.00 11.20 81 PRO A N 1
ATOM 659 C CA . PRO A 1 82 ? 47.755 -6.019 -8.487 1.00 11.01 81 PRO A CA 1
ATOM 660 C C . PRO A 1 82 ? 49.238 -5.925 -8.771 1.00 11.21 81 PRO A C 1
ATOM 661 O O . PRO A 1 82 ? 49.963 -6.864 -8.466 1.00 11.87 81 PRO A O 1
ATOM 665 N N . LEU A 1 83 ? 49.679 -4.820 -9.376 1.00 12.45 82 LEU A N 1
ATOM 666 C CA . LEU A 1 83 ? 51.073 -4.681 -9.745 1.00 12.59 82 LEU A CA 1
ATOM 667 C C . LEU A 1 83 ? 51.896 -3.904 -8.730 1.00 14.32 82 LEU A C 1
ATOM 668 O O . LEU A 1 83 ? 53.113 -3.804 -8.877 1.00 15.07 82 LEU A O 1
ATOM 673 N N . GLN A 1 84 ? 51.251 -3.335 -7.719 1.00 11.90 83 GLN A N 1
ATOM 674 C CA . GLN A 1 84 ? 51.957 -2.436 -6.799 1.00 12.17 83 GLN A CA 1
ATOM 675 C C . GLN A 1 84 ? 51.964 -2.967 -5.362 1.00 10.62 83 GLN A C 1
ATOM 676 O O . GLN A 1 84 ? 50.946 -3.413 -4.845 1.00 11.00 83 GLN A O 1
ATOM 682 N N . ASP A 1 85 ? 53.121 -2.877 -4.720 1.00 11.85 84 ASP A N 1
ATOM 683 C CA . ASP A 1 85 ? 53.271 -3.277 -3.325 1.00 11.58 84 ASP A CA 1
ATOM 684 C C . ASP A 1 85 ? 53.178 -2.050 -2.398 1.00 11.24 84 ASP A C 1
ATOM 685 O O . ASP A 1 85 ? 53.962 -1.882 -1.446 1.00 11.61 84 ASP A O 1
ATOM 690 N N . LYS A 1 86 ? 52.204 -1.199 -2.687 1.00 13.58 85 LYS A N 1
ATOM 691 C CA . LYS A 1 86 ? 52.005 0.041 -1.946 1.00 14.27 85 LYS A CA 1
ATOM 692 C C . LYS A 1 86 ? 50.565 0.517 -2.128 1.00 13.68 85 LYS A C 1
ATOM 693 O O . LYS A 1 86 ? 49.869 0.101 -3.072 1.00 12.14 85 LYS A O 1
ATOM 699 N N . ARG A 1 87 ? 50.124 1.376 -1.213 1.00 12.32 86 ARG A N 1
ATOM 700 C CA . ARG A 1 87 ? 48.912 2.140 -1.417 1.00 13.80 86 ARG A CA 1
ATOM 701 C C . ARG A 1 87 ? 49.054 3.535 -0.799 1.00 12.88 86 ARG A C 1
ATOM 702 O O . ARG A 1 87 ? 49.883 3.757 0.089 1.00 13.35 86 ARG A O 1
ATOM 710 N N . GLY A 1 88 ? 48.290 4.477 -1.330 1.00 11.57 87 GLY A N 1
ATOM 711 C CA . GLY A 1 88 ? 48.241 5.822 -0.784 1.00 9.80 87 GLY A CA 1
ATOM 712 C C . GLY A 1 88 ? 47.422 5.839 0.489 1.00 11.15 87 GLY A C 1
ATOM 713 O O . GLY A 1 88 ? 46.484 5.048 0.655 1.00 13.27 87 GLY A O 1
ATOM 714 N N . TYR A 1 89 ? 47.787 6.733 1.404 1.00 11.50 88 TYR A N 1
ATOM 715 C CA . TYR A 1 89 ? 47.057 6.907 2.652 1.00 10.94 88 TYR A CA 1
ATOM 716 C C . TYR A 1 89 ? 46.913 8.405 2.939 1.00 9.82 88 TYR A C 1
ATOM 717 O O . TYR A 1 89 ? 47.898 9.142 2.903 1.00 11.80 88 TYR A O 1
ATOM 726 N N . ILE A 1 90 ? 45.687 8.835 3.183 1.00 10.15 89 ILE A N 1
ATOM 727 C CA . ILE A 1 90 ? 45.379 10.219 3.517 1.00 12.06 89 ILE A CA 1
ATOM 728 C C . ILE A 1 90 ? 44.977 10.272 4.982 1.00 12.18 89 ILE A C 1
ATOM 729 O O . ILE A 1 90 ? 44.210 9.435 5.455 1.00 10.40 89 ILE A O 1
ATOM 734 N N . LEU A 1 91 ? 45.506 11.258 5.694 1.00 11.63 90 LEU A N 1
ATOM 735 C CA . LEU A 1 91 ? 45.222 11.425 7.108 1.00 11.55 90 LEU A CA 1
ATOM 736 C C . LEU A 1 91 ? 45.333 12.882 7.546 1.00 10.80 90 LEU A C 1
ATOM 737 O O . LEU A 1 91 ? 45.908 13.727 6.839 1.00 9.89 90 LEU A O 1
ATOM 742 N N . ASN A 1 92 ? 44.770 13.160 8.723 1.00 10.66 91 ASN A N 1
ATOM 743 C CA . ASN A 1 92 ? 44.877 14.464 9.371 1.00 11.23 91 ASN A CA 1
ATOM 744 C C . ASN A 1 92 ? 44.326 15.652 8.585 1.00 11.03 91 ASN A C 1
ATOM 745 O O . ASN A 1 92 ? 44.803 16.772 8.746 1.00 12.46 91 ASN A O 1
ATOM 750 N N . LEU A 1 93 ? 43.288 15.430 7.779 1.00 11.23 92 LEU A N 1
ATOM 751 C CA . LEU A 1 93 ? 42.570 16.548 7.160 1.00 11.02 92 LEU A CA 1
ATOM 752 C C . LEU A 1 93 ? 41.821 17.316 8.239 1.00 11.11 92 LEU A C 1
ATOM 753 O O . LEU A 1 93 ? 40.936 16.763 8.916 1.00 11.66 92 LEU A O 1
ATOM 758 N N . TYR A 1 94 ? 42.180 18.586 8.391 1.00 11.50 93 TYR A N 1
ATOM 759 C CA . TYR A 1 94 ? 41.529 19.468 9.350 1.00 9.89 93 TYR A CA 1
ATOM 760 C C . TYR A 1 94 ? 41.342 20.824 8.702 1.00 9.76 93 TYR A C 1
ATOM 761 O O . TYR A 1 94 ? 42.279 21.364 8.096 1.00 9.21 93 TYR A O 1
ATOM 770 N N . VAL A 1 95 ? 40.138 21.372 8.847 1.00 10.06 94 VAL A N 1
ATOM 771 C CA . VAL A 1 95 ? 39.842 22.721 8.375 1.00 7.87 94 VAL A CA 1
ATOM 772 C C . VAL A 1 95 ? 39.328 23.584 9.531 1.00 8.56 94 VAL A C 1
ATOM 773 O O . VAL A 1 95 ? 38.401 23.198 10.249 1.00 7.99 94 VAL A O 1
ATOM 777 N N . ASP A 1 96 ? 39.911 24.769 9.701 1.00 8.32 95 ASP A N 1
ATOM 778 C CA . ASP A 1 96 ? 39.461 25.725 10.721 1.00 9.42 95 ASP A CA 1
ATOM 779 C C . ASP A 1 96 ? 37.932 25.843 10.702 1.00 8.40 95 ASP A C 1
ATOM 780 O O . ASP A 1 96 ? 37.352 26.038 9.652 1.00 10.45 95 ASP A O 1
ATOM 785 N N . PRO A 1 97 ? 37.279 25.723 11.872 1.00 9.25 96 PRO A N 1
ATOM 786 C CA . PRO A 1 97 ? 35.837 25.760 11.969 1.00 8.58 96 PRO A CA 1
ATOM 787 C C . PRO A 1 97 ? 35.135 26.978 11.377 1.00 10.24 96 PRO A C 1
ATOM 788 O O . PRO A 1 97 ? 33.955 26.888 11.024 1.00 13.73 96 PRO A O 1
ATOM 792 N N . SER A 1 98 ? 35.822 28.113 11.310 1.00 7.19 97 SER A N 1
ATOM 793 C CA . SER A 1 98 ? 35.251 29.314 10.717 1.00 7.45 97 SER A CA 1
ATOM 794 C C . SER A 1 98 ? 35.465 29.448 9.223 1.00 8.73 97 SER A C 1
ATOM 795 O O . SER A 1 98 ? 35.075 30.464 8.649 1.00 9.36 97 SER A O 1
ATOM 798 N N . HIS A 1 99 ? 36.042 28.428 8.598 1.00 7.84 98 HIS A N 1
ATOM 799 C CA . HIS A 1 99 ? 36.357 28.448 7.180 1.00 8.21 98 HIS A CA 1
ATOM 800 C C . HIS A 1 99 ? 35.901 27.187 6.462 1.00 8.53 98 HIS A C 1
ATOM 801 O O . HIS A 1 99 ? 36.553 26.741 5.506 1.00 9.81 98 HIS A O 1
ATOM 808 N N . ARG A 1 100 ? 34.761 26.641 6.896 1.00 9.78 99 ARG A N 1
ATOM 809 C CA . ARG A 1 100 ? 34.259 25.392 6.331 1.00 12.82 99 ARG A CA 1
ATOM 810 C C . ARG A 1 100 ? 33.232 25.511 5.198 1.00 14.81 99 ARG A C 1
ATOM 811 O O . ARG A 1 100 ? 32.761 24.495 4.673 1.00 15.39 99 ARG A O 1
ATOM 819 N N . GLU A 1 101 ? 32.930 26.720 4.771 1.00 15.81 100 GLU A N 1
ATOM 820 C CA . GLU A 1 101 ? 31.989 26.878 3.665 1.00 19.23 100 GLU A CA 1
ATOM 821 C C . GLU A 1 101 ? 32.661 27.483 2.436 1.00 19.16 100 GLU A C 1
ATOM 822 O O . GLU A 1 101 ? 32.067 28.300 1.724 1.00 19.67 100 GLU A O 1
ATOM 828 N N . ARG A 1 102 ? 33.900 27.072 2.189 1.00 16.81 101 ARG A N 1
ATOM 829 C CA . ARG A 1 102 ? 34.728 27.664 1.150 1.00 16.18 101 ARG A CA 1
ATOM 830 C C . ARG A 1 102 ? 35.364 26.631 0.223 1.00 13.88 101 ARG A C 1
ATOM 831 O O . ARG A 1 102 ? 36.189 26.993 -0.602 1.00 16.02 101 ARG A O 1
ATOM 833 N N . GLY A 1 103 ? 35.016 25.357 0.365 1.00 12.67 102 GLY A N 1
ATOM 834 C CA . GLY A 1 103 ? 35.603 24.298 -0.482 1.00 12.20 102 GLY A CA 1
ATOM 835 C C . GLY A 1 103 ? 37.034 23.911 -0.165 1.00 10.98 102 GLY A C 1
ATOM 836 O O . GLY A 1 103 ? 37.690 23.217 -0.965 1.00 10.37 102 GLY A O 1
ATOM 837 N N . ILE A 1 104 ? 37.518 24.300 1.018 1.00 10.91 103 ILE A N 1
ATOM 838 C CA . ILE A 1 104 ? 38.907 24.005 1.410 1.00 10.05 103 ILE A CA 1
ATOM 839 C C . ILE A 1 104 ? 39.202 22.524 1.538 1.00 9.49 103 ILE A C 1
ATOM 840 O O . ILE A 1 104 ? 40.243 22.053 1.050 1.00 9.89 103 ILE A O 1
ATOM 845 N N . GLY A 1 105 ? 38.334 21.783 2.218 1.00 9.02 104 GLY A N 1
ATOM 846 C CA . GLY A 1 105 ? 38.537 20.360 2.393 1.00 11.03 104 GLY A CA 1
ATOM 847 C C . GLY A 1 105 ? 38.598 19.630 1.055 1.00 10.66 104 GLY A C 1
ATOM 848 O O . GLY A 1 105 ? 39.465 18.794 0.826 1.00 10.26 104 GLY A O 1
ATOM 849 N N . GLN A 1 106 ? 37.680 19.954 0.166 1.00 10.14 105 GLN A N 1
ATOM 850 C CA . GLN A 1 106 ? 37.690 19.351 -1.171 1.00 11.39 105 GLN A CA 1
ATOM 851 C C . GLN A 1 106 ? 38.943 19.737 -1.958 1.00 10.56 105 GLN A C 1
ATOM 852 O O . GLN A 1 106 ? 39.543 18.901 -2.638 1.00 11.61 105 GLN A O 1
ATOM 858 N N . ALA A 1 107 ? 39.374 20.991 -1.825 1.00 10.78 106 ALA A N 1
ATOM 859 C CA . ALA A 1 107 ? 40.599 21.464 -2.482 1.00 11.24 106 ALA A CA 1
ATOM 860 C C . ALA A 1 107 ? 41.842 20.710 -2.001 1.00 11.38 106 ALA A C 1
ATOM 861 O O . ALA A 1 107 ? 42.673 20.286 -2.809 1.00 11.33 106 ALA A O 1
ATOM 863 N N . LEU A 1 108 ? 41.964 20.525 -0.693 1.00 11.07 107 LEU A N 1
ATOM 864 C CA . LEU A 1 108 ? 43.068 19.749 -0.132 1.00 10.52 107 LEU A CA 1
ATOM 865 C C . LEU A 1 108 ? 42.993 18.281 -0.541 1.00 12.49 107 LEU A C 1
ATOM 866 O O . LEU A 1 108 ? 44.013 17.676 -0.868 1.00 11.82 107 LEU A O 1
ATOM 879 N N . ASN A 1 110 ? 41.711 17.215 -3.309 1.00 12.05 109 ASN A N 1
ATOM 880 C CA . ASN A 1 110 ? 42.114 17.219 -4.711 1.00 13.55 109 ASN A CA 1
ATOM 881 C C . ASN A 1 110 ? 43.622 17.265 -4.853 1.00 12.72 109 ASN A C 1
ATOM 882 O O . ASN A 1 110 ? 44.189 16.552 -5.701 1.00 12.45 109 ASN A O 1
ATOM 887 N N . ARG A 1 111 ? 44.275 18.093 -4.035 1.00 12.97 110 ARG A N 1
ATOM 888 C CA . ARG A 1 111 ? 45.740 18.162 -4.054 1.00 14.33 110 ARG A CA 1
ATOM 889 C C . ARG A 1 111 ? 46.380 16.830 -3.661 1.00 14.06 110 ARG A C 1
ATOM 890 O O . ARG A 1 111 ? 47.370 16.412 -4.261 1.00 13.51 110 ARG A O 1
ATOM 898 N N . ALA A 1 112 ? 45.839 16.191 -2.634 1.00 12.46 111 ALA A N 1
ATOM 899 C CA . ALA A 1 112 ? 46.357 14.904 -2.184 1.00 12.75 111 ALA A CA 1
ATOM 900 C C . ALA A 1 112 ? 46.188 13.838 -3.248 1.00 11.84 111 ALA A C 1
ATOM 901 O O . ALA A 1 112 ? 47.133 13.089 -3.537 1.00 12.22 111 ALA A O 1
ATOM 903 N N . GLU A 1 113 ? 44.993 13.737 -3.814 1.00 10.83 112 GLU A N 1
ATOM 904 C CA . GLU A 1 113 ? 44.748 12.750 -4.868 1.00 10.68 112 GLU A CA 1
ATOM 905 C C . GLU A 1 113 ? 45.645 12.996 -6.100 1.00 12.73 112 GLU A C 1
ATOM 906 O O . GLU A 1 113 ? 46.164 12.050 -6.686 1.00 12.55 112 GLU A O 1
ATOM 912 N N . ALA A 1 114 ? 45.833 14.260 -6.469 1.00 12.17 113 ALA A N 1
ATOM 913 C CA . ALA A 1 114 ? 46.690 14.614 -7.608 1.00 13.25 113 ALA A CA 1
ATOM 914 C C . ALA A 1 114 ? 48.149 14.244 -7.353 1.00 13.29 113 ALA A C 1
ATOM 915 O O . ALA A 1 114 ? 48.856 13.832 -8.272 1.00 12.50 113 ALA A O 1
ATOM 917 N N . GLU A 1 115 ? 48.593 14.408 -6.107 1.00 12.35 114 GLU A N 1
ATOM 918 C CA . GLU A 1 115 ? 49.937 14.018 -5.716 1.00 11.33 114 GLU A CA 1
ATOM 919 C C . GLU A 1 115 ? 50.117 12.508 -5.873 1.00 11.88 114 GLU A C 1
ATOM 920 O O . GLU A 1 115 ? 51.111 12.061 -6.423 1.00 11.55 114 GLU A O 1
ATOM 926 N N . PHE A 1 116 ? 49.132 11.724 -5.436 1.00 9.94 115 PHE A N 1
ATOM 927 C CA . PHE A 1 116 ? 49.176 10.274 -5.643 1.00 10.16 115 PHE A CA 1
ATOM 928 C C . PHE A 1 116 ? 49.231 9.928 -7.140 1.00 9.44 115 PHE A C 1
ATOM 929 O O . PHE A 1 116 ? 49.974 9.038 -7.550 1.00 9.61 115 PHE A O 1
ATOM 937 N N . ALA A 1 117 ? 48.469 10.651 -7.952 1.00 8.57 116 ALA A N 1
ATOM 938 C CA . ALA A 1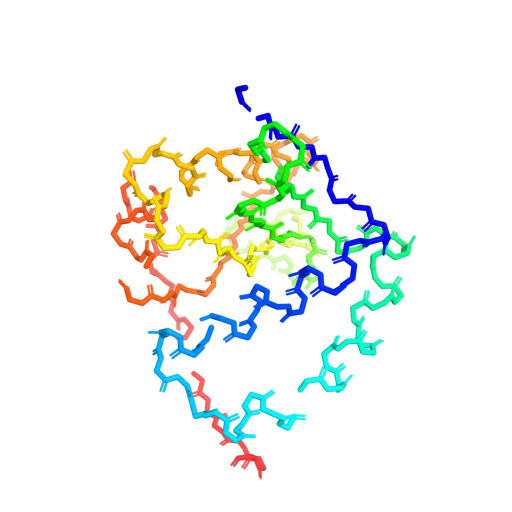 117 ? 48.470 10.427 -9.401 1.00 9.31 116 ALA A CA 1
ATOM 939 C C . ALA A 1 117 ? 49.849 10.703 -10.012 1.00 9.45 116 ALA A C 1
ATOM 940 O O . ALA A 1 117 ? 50.342 9.925 -10.815 1.00 10.75 116 ALA A O 1
ATOM 942 N N . GLU A 1 118 ? 50.446 11.823 -9.628 1.00 9.89 117 GLU A N 1
ATOM 943 C CA . GLU A 1 118 ? 51.792 12.186 -10.051 1.00 11.50 117 GLU A CA 1
ATOM 944 C C . GLU A 1 118 ? 52.803 11.100 -9.689 1.00 10.88 117 GLU A C 1
ATOM 945 O O . GLU A 1 118 ? 53.734 10.834 -10.458 1.00 13.01 117 GLU A O 1
ATOM 951 N N . ARG A 1 119 ? 52.606 10.478 -8.533 1.00 10.25 118 ARG A N 1
ATOM 952 C CA . ARG A 1 119 ? 53.485 9.434 -8.046 1.00 11.62 118 ARG A CA 1
ATOM 953 C C . ARG A 1 119 ? 53.153 8.052 -8.622 1.00 12.91 118 ARG A C 1
ATOM 954 O O . ARG A 1 119 ? 53.827 7.069 -8.297 1.00 13.13 118 ARG A O 1
ATOM 962 N N . GLY A 1 120 ? 52.127 7.967 -9.470 1.00 12.12 119 GLY A N 1
ATOM 963 C CA . GLY A 1 120 ? 51.772 6.700 -10.129 1.00 12.34 119 GLY A CA 1
ATOM 964 C C . GLY A 1 120 ? 51.172 5.667 -9.204 1.00 13.06 119 GLY A C 1
ATOM 965 O O . GLY A 1 120 ? 51.292 4.458 -9.448 1.00 15.44 119 GLY A O 1
ATOM 966 N N . ILE A 1 121 ? 50.499 6.123 -8.151 1.00 12.71 120 ILE A N 1
ATOM 967 C CA . ILE A 1 121 ? 49.895 5.239 -7.153 1.00 11.40 120 ILE A CA 1
ATOM 968 C C . ILE A 1 121 ? 48.542 4.772 -7.637 1.00 11.25 120 ILE A C 1
ATOM 969 O O . ILE A 1 121 ? 47.706 5.590 -8.017 1.00 13.63 120 ILE A O 1
ATOM 974 N N . ALA A 1 122 ? 48.327 3.455 -7.634 1.00 10.62 121 ALA A N 1
ATOM 975 C CA . ALA A 1 122 ? 47.086 2.864 -8.160 1.00 11.77 121 ALA A CA 1
ATOM 976 C C . ALA A 1 122 ? 45.852 3.073 -7.275 1.00 10.34 121 ALA A C 1
ATOM 977 O O . ALA A 1 122 ? 44.750 3.251 -7.781 1.00 10.91 121 ALA A O 1
ATOM 979 N N . PHE A 1 123 ? 46.038 3.049 -5.960 1.00 9.06 122 PHE A N 1
ATOM 980 C CA . PHE A 1 123 ? 44.913 2.893 -5.024 1.00 10.72 122 PHE A CA 1
ATOM 981 C C . PHE A 1 123 ? 45.246 3.608 -3.731 1.00 10.35 122 PHE A C 1
ATOM 982 O O . PHE A 1 123 ? 46.399 3.581 -3.293 1.00 12.36 122 PHE A O 1
ATOM 990 N N . ALA A 1 124 ? 44.242 4.226 -3.117 1.00 11.58 123 ALA A N 1
ATOM 991 C CA . ALA A 1 124 ? 44.432 4.933 -1.855 1.00 9.88 123 ALA A CA 1
ATOM 992 C C . ALA A 1 124 ? 43.300 4.651 -0.884 1.00 10.62 123 ALA A C 1
ATOM 993 O O . ALA A 1 124 ? 42.172 4.285 -1.294 1.00 10.53 123 ALA A O 1
ATOM 995 N N . VAL A 1 125 ? 43.605 4.838 0.397 1.00 11.71 124 VAL A N 1
ATOM 996 C CA . VAL A 1 125 ? 42.640 4.644 1.474 1.00 10.64 124 VAL A CA 1
ATOM 997 C C . VAL A 1 125 ? 42.746 5.793 2.469 1.00 12.39 124 VAL A C 1
ATOM 998 O O . VAL A 1 125 ? 43.715 6.544 2.467 1.00 11.94 124 VAL A O 1
ATOM 1002 N N . LEU A 1 126 ? 41.705 5.944 3.281 1.00 11.89 125 LEU A N 1
ATOM 1003 C CA . LEU A 1 126 ? 41.660 6.934 4.360 1.00 11.86 125 LEU A CA 1
ATOM 1004 C C . LEU A 1 126 ? 40.727 6.383 5.423 1.00 13.02 125 LEU A C 1
ATOM 1005 O O . LEU A 1 126 ? 39.957 5.472 5.137 1.00 12.21 125 LEU A O 1
ATOM 1010 N N . HIS A 1 127 ? 40.797 6.912 6.641 1.00 14.39 126 HIS A N 1
ATOM 1011 C CA . HIS A 1 127 ? 39.810 6.586 7.667 1.00 13.87 126 HIS A CA 1
ATOM 1012 C C . HIS A 1 127 ? 38.995 7.829 7.944 1.00 14.80 126 HIS A C 1
ATOM 1013 O O . HIS A 1 127 ? 39.534 8.856 8.380 1.00 14.93 126 HIS A O 1
ATOM 1020 N N . ALA A 1 128 ? 37.710 7.756 7.629 1.00 14.37 127 ALA A N 1
ATOM 1021 C CA . ALA A 1 128 ? 36.857 8.934 7.653 1.00 16.50 127 ALA A CA 1
ATOM 1022 C C . ALA A 1 128 ? 36.359 9.232 9.056 1.00 20.83 127 ALA A C 1
ATOM 1023 O O . ALA A 1 128 ? 36.289 8.343 9.897 1.00 22.74 127 ALA A O 1
ATOM 1025 N N . THR A 1 129 ? 36.064 10.503 9.311 1.00 20.61 128 THR A N 1
ATOM 1026 C CA . THR A 1 129 ? 35.195 10.887 10.404 1.00 23.01 128 THR A CA 1
ATOM 1027 C C . THR A 1 129 ? 33.783 10.964 9.809 1.00 26.42 128 THR A C 1
ATOM 1028 O O . THR A 1 129 ? 33.621 11.127 8.590 1.00 27.10 128 THR A O 1
ATOM 1032 N N . GLU A 1 130 ? 32.763 10.883 10.657 1.00 29.70 129 GLU A N 1
ATOM 1033 C CA . GLU A 1 130 ? 31.369 10.974 10.193 1.00 32.03 129 GLU A CA 1
ATOM 1034 C C . GLU A 1 130 ? 31.119 12.307 9.481 1.00 33.94 129 GLU A C 1
ATOM 1035 O O . GLU A 1 130 ? 30.330 12.385 8.534 1.00 32.96 129 GLU A O 1
ATOM 1045 N N . GLY A 1 132 ? 33.394 14.042 7.690 1.00 34.25 131 GLY A N 1
ATOM 1046 C CA . GLY A 1 132 ? 34.052 14.062 6.387 1.00 30.91 131 GLY A CA 1
ATOM 1047 C C . GLY A 1 132 ? 33.409 13.152 5.352 1.00 28.18 131 GLY A C 1
ATOM 1048 O O . GLY A 1 132 ? 33.508 13.403 4.151 1.00 25.57 131 GLY A O 1
ATOM 1049 N N . GLN A 1 133 ? 32.741 12.098 5.817 1.00 25.51 132 GLN A N 1
ATOM 1050 C CA . GLN A 1 133 ? 32.249 11.034 4.942 1.00 22.79 132 GLN A CA 1
ATOM 1051 C C . GLN A 1 133 ? 31.412 11.493 3.728 1.00 21.72 132 GLN A C 1
ATOM 1052 O O . GLN A 1 133 ? 31.585 10.952 2.636 1.00 21.43 132 GLN A O 1
ATOM 1058 N N . PRO A 1 134 ? 30.499 12.466 3.904 1.00 22.32 133 PRO A N 1
ATOM 1059 C CA . PRO A 1 134 ? 29.685 12.855 2.732 1.00 21.79 133 PRO A CA 1
ATOM 1060 C C . PRO A 1 134 ? 30.513 13.469 1.593 1.00 18.60 133 PRO A C 1
ATOM 1061 O O . PRO A 1 134 ? 30.248 13.203 0.432 1.00 19.12 133 PRO A O 1
ATOM 1065 N N . LEU A 1 135 ? 31.505 14.275 1.941 1.00 19.14 134 LEU A N 1
ATOM 1066 C CA . LEU A 1 135 ? 32.423 14.833 0.954 1.00 20.46 134 LEU A CA 1
ATOM 1067 C C . LEU A 1 135 ? 33.189 13.720 0.250 1.00 19.00 134 LEU A C 1
ATOM 1068 O O . LEU A 1 135 ? 33.305 13.713 -0.968 1.00 18.07 134 LEU A O 1
ATOM 1073 N N . TYR A 1 136 ? 33.708 12.765 1.019 1.00 16.96 135 TYR A N 1
ATOM 1074 C CA . TYR A 1 136 ? 34.513 11.716 0.406 1.00 15.45 135 TYR A CA 1
ATOM 1075 C C . TYR A 1 136 ? 33.648 10.909 -0.553 1.00 14.81 135 TYR A C 1
ATOM 1076 O O . TYR A 1 136 ? 34.065 10.607 -1.672 1.00 17.48 135 TYR A O 1
ATOM 1085 N N . ALA A 1 137 ? 32.435 10.583 -0.130 1.00 15.38 136 ALA A N 1
ATOM 1086 C CA . ALA A 1 137 ? 31.528 9.837 -0.982 1.00 15.23 136 ALA A CA 1
ATOM 1087 C C . ALA A 1 137 ? 31.247 10.613 -2.261 1.00 16.71 136 ALA A C 1
ATOM 1088 O O . ALA A 1 137 ? 31.255 10.028 -3.343 1.00 16.89 136 ALA A O 1
ATOM 1090 N N . ARG A 1 138 ? 31.001 11.916 -2.139 1.00 17.6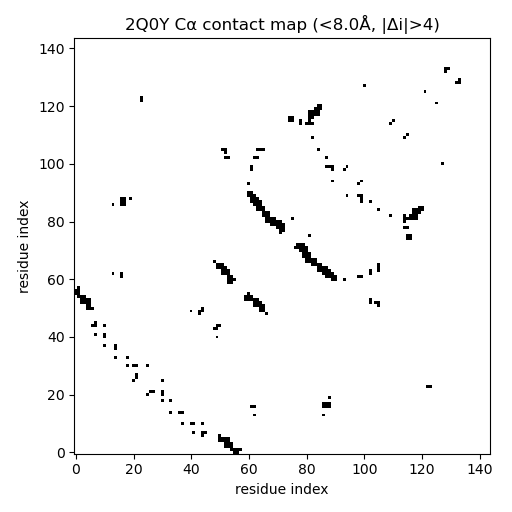3 137 ARG A N 1
ATOM 1091 C CA A ARG A 1 138 ? 30.794 12.785 -3.306 0.50 19.88 137 ARG A CA 1
ATOM 1092 C CA B ARG A 1 138 ? 30.782 12.761 -3.318 0.50 19.26 137 ARG A CA 1
ATOM 1093 C C . ARG A 1 138 ? 31.991 12.743 -4.245 1.00 18.81 137 ARG A C 1
ATOM 1094 O O . ARG A 1 138 ? 31.841 12.841 -5.468 1.00 19.17 137 ARG A O 1
ATOM 1117 N N . GLY A 1 140 ? 33.934 10.227 -4.774 1.00 14.84 139 GLY A N 1
ATOM 1118 C CA . GLY A 1 140 ? 34.142 8.909 -5.374 1.00 14.22 139 GLY A CA 1
ATOM 1119 C C . GLY A 1 140 ? 34.848 7.899 -4.497 1.00 13.72 139 GLY A C 1
ATOM 1120 O O . GLY A 1 140 ? 35.351 6.873 -4.987 1.00 12.82 139 GLY A O 1
ATOM 1121 N N . TRP A 1 141 ? 34.889 8.184 -3.194 1.00 13.26 140 TRP A N 1
ATOM 1122 C CA . TRP A 1 141 ? 35.425 7.257 -2.207 1.00 12.10 140 TRP A CA 1
ATOM 1123 C C . TRP A 1 141 ? 34.323 6.273 -1.784 1.00 11.98 140 TRP A C 1
ATOM 1124 O O . TRP A 1 141 ? 33.137 6.636 -1.711 1.00 12.25 140 TRP A O 1
ATOM 1135 N N . SER A 1 142 ? 34.725 5.022 -1.565 1.00 12.07 141 SER A N 1
ATOM 1136 C CA . SER A 1 142 ? 33.799 3.960 -1.162 1.00 11.66 141 SER A CA 1
ATOM 1137 C C . SER A 1 142 ? 34.215 3.354 0.169 1.00 12.80 141 SER A C 1
ATOM 1138 O O . SER A 1 142 ? 35.397 3.161 0.410 1.00 11.18 141 SER A O 1
ATOM 1141 N N . PRO A 1 143 ? 33.243 2.978 0.998 1.00 12.99 142 PRO A N 1
ATOM 1142 C CA . PRO A 1 143 ? 33.539 2.212 2.201 1.00 13.88 142 PRO A CA 1
ATOM 1143 C C . PRO A 1 143 ? 34.222 0.904 1.862 1.00 13.18 142 PRO A C 1
ATOM 1144 O O . PRO A 1 143 ? 33.877 0.279 0.846 1.00 12.01 142 PRO A O 1
ATOM 1148 N N . THR A 1 144 ? 35.179 0.501 2.701 1.00 12.15 143 THR A N 1
ATOM 1149 C CA . THR A 1 144 ? 35.859 -0.773 2.553 1.00 13.17 143 THR A CA 1
ATOM 1150 C C . THR A 1 144 ? 35.295 -1.792 3.541 1.00 13.30 143 THR A C 1
ATOM 1151 O O . THR A 1 144 ? 34.400 -1.496 4.319 1.00 14.13 143 THR A O 1
ATOM 1155 N N . THR A 1 145 ? 35.841 -2.996 3.485 1.00 11.30 144 THR A N 1
ATOM 1156 C CA . THR A 1 145 ? 35.440 -4.080 4.372 1.00 11.99 144 THR A CA 1
ATOM 1157 C C . THR A 1 145 ? 36.340 -4.206 5.609 1.00 11.13 144 THR A C 1
ATOM 1158 O O . THR A 1 145 ? 36.291 -5.231 6.302 1.00 10.67 144 THR A O 1
ATOM 1162 N N . GLU A 1 146 ? 37.089 -3.155 5.929 1.00 10.72 145 GLU A N 1
ATOM 1163 C CA . GLU A 1 146 ? 37.954 -3.196 7.095 1.00 11.44 145 GLU A CA 1
ATOM 1164 C C . GLU A 1 146 ? 37.160 -3.332 8.383 1.00 11.10 145 GLU A C 1
ATOM 1165 O O . GLU A 1 146 ? 36.101 -2.718 8.559 1.00 8.93 145 GLU A O 1
ATOM 1179 N N . SER A 1 148 ? 38.035 -3.961 12.837 1.00 9.86 147 SER A N 1
ATOM 1180 C CA . SER A 1 148 ? 39.051 -3.787 13.855 1.00 10.66 147 SER A CA 1
ATOM 1181 C C . SER A 1 148 ? 38.651 -4.422 15.178 1.00 10.02 147 SER A C 1
ATOM 1182 O O . SER A 1 148 ? 37.464 -4.681 15.432 1.00 9.08 147 SER A O 1
ATOM 1185 N N . LYS A 1 149 ? 39.658 -4.662 16.022 1.00 8.70 148 LYS A N 1
ATOM 1186 C CA . LYS A 1 149 ? 39.455 -5.202 17.344 1.00 9.00 148 LYS A CA 1
ATOM 1187 C C . LYS A 1 149 ? 40.596 -4.801 18.290 1.00 9.77 148 LYS A C 1
ATOM 1188 O O . LYS A 1 149 ? 41.770 -4.919 17.931 1.00 8.79 148 LYS A O 1
ATOM 1194 N N . PRO A 1 150 ? 40.262 -4.299 19.487 1.00 8.56 149 PRO A N 1
ATOM 1195 C CA . PRO A 1 150 ? 41.312 -4.115 20.472 1.00 8.47 149 PRO A CA 1
ATOM 1196 C C . PRO A 1 150 ? 41.842 -5.471 20.899 1.00 8.90 149 PRO A C 1
ATOM 1197 O O . PRO A 1 150 ? 41.067 -6.417 21.059 1.00 9.53 149 PRO A O 1
ATOM 1201 N N . ILE A 1 151 ? 43.152 -5.558 21.078 1.00 9.96 150 ILE A N 1
ATOM 1202 C CA . ILE A 1 151 ? 43.781 -6.809 21.520 1.00 9.54 150 ILE A CA 1
ATOM 1203 C C . ILE A 1 151 ? 44.241 -6.608 22.964 1.00 10.54 150 ILE A C 1
ATOM 1204 O O . ILE A 1 151 ? 43.521 -6.983 23.887 1.00 11.18 150 ILE A O 1
ATOM 1209 N N . ALA A 1 152 ? 45.416 -6.020 23.175 1.00 11.53 151 ALA A N 1
ATOM 1210 C CA . ALA A 1 152 ? 45.885 -5.718 24.533 1.00 16.25 151 ALA A CA 1
ATOM 1211 C C . ALA A 1 152 ? 45.374 -4.344 25.008 1.00 21.40 151 ALA A C 1
ATOM 1212 O O . ALA A 1 152 ? 45.371 -4.053 26.200 1.00 22.03 151 ALA A O 1
ATOM 1214 N N . GLY A 1 153 ? 44.917 -3.521 24.057 1.00 26.88 152 GLY A N 1
ATOM 1215 C CA . GLY A 1 153 ? 44.397 -2.180 24.330 1.00 32.52 152 GLY A CA 1
ATOM 1216 C C . GLY A 1 153 ? 42.883 -2.153 24.476 1.00 36.73 152 GLY A C 1
ATOM 1217 O O . GLY A 1 153 ? 42.249 -3.098 24.979 1.00 35.86 152 GLY A O 1
#

B-factor: mean 19.03, std 11.43, range [3.29, 64.77]

Solvent-accessible surface area: 9453 Å² total

Nearest PDB structures (foldseek):
  2q0y-assembly1_A-2  TM=1.002E+00  e=2.388E-26  Cupriavidus pinatubonensis JMP134
  3mgd-assembly2_B  TM=8.931E-01  e=4.091E-10  Clostridium acetobutylicum
  4e0a-assembly1_B  TM=7.391E-01  e=6.494E-06  Halalkalibacterium halodurans C-125
  4f6a-assembly1_B  TM=7.060E-01  e=2.728E-05  Halalkalibacterium halodurans C-125
  5kgh-assembly1_B  TM=6.975E-01  e=1.235E-02  Clostridium acetobutylicum ATCC 824

Organism: Cupriavidus pinatubonensis (strain JMP 134 / LMG 1197) (NCBI:txid264198)

InterPro domains:
  IPR000182 GNAT domain [PF00583] (35-140)
  IPR000182 GNAT domain [PS51186] (1-152)
  IPR016181 Acyl-CoA N-acyltransferase [SSF55729] (1-146)
  IPR050832 Bacterial Acetyltransferase [PTHR43877] (54-143)

Foldseek 3Di:
DDKDKDALVCLVVLLVLQLVVVVLPDDNVVSVCSPVVSVVVNVCSVVVVWIAMFDDVRHTFWIKIKKDAACQDPQHNPDRIAMEIDSTGGHPVCPPPCPSVVSVVSVVVCVVVVGRHYDYDDRVVVVVCVCPDDDDPDDDDDVD

CATH classification: 3.40.630.30

Radius of gyration: 15.76 Å; Cα contacts (8 Å, |Δi|>4): 185; chains: 1; bounding box: 33×43×38 Å

Sequence (144 aa):
GECRPLCIDDLEELVCRHREEAFREEAGRDALLTLAAQDPFRDWLLPRLADGSYFGWVEEEGGAPLAGIGLVIEWPPHPSHPLQDKRGYILNLYVDPSHRERGIGQALNRAEAEFAERGIAFAVLHATEGQPLYARRGWSPTTESKPIAG